Protein AF-A0A1F8F146-F1 (afdb_monomer_lite)

Foldseek 3Di:
DPPVPQFCPCLVCLLVVVVPADAFGWDKDWTSDFPDDDPVRVVSNVVSPWDDKDWDKDAADDDPPDPRDDHRITIIITTTD

InterPro domains:
  IPR029063 S-adenosyl-L-methionine-dependent methyltransferase superfamily [G3DSA:3.40.50.150] (1-81)
  IPR029063 S-adenosyl-L-methionine-dependent methyltransferase superfamily [SSF53335] (8-69)

Organism: NCBI:txid1802673

pLDDT: mean 90.97, std 12.25, range [46.91, 98.38]

Structure (mmCIF, N/CA/C/O backbone):
data_AF-A0A1F8F146-F1
#
_entry.id   AF-A0A1F8F146-F1
#
loop_
_atom_site.group_PDB
_atom_site.id
_atom_site.type_symbol
_atom_site.label_atom_id
_atom_site.label_alt_id
_atom_site.label_comp_id
_atom_site.label_asym_id
_atom_site.label_entity_id
_atom_site.label_seq_id
_atom_site.pdbx_PDB_ins_code
_atom_site.Cartn_x
_atom_site.Cartn_y
_atom_site.Cartn_z
_atom_site.occupancy
_atom_site.B_iso_or_equiv
_atom_site.auth_seq_id
_atom_site.auth_comp_id
_atom_site.auth_asym_id
_atom_site.auth_atom_id
_atom_site.pdbx_PDB_model_num
ATOM 1 N N . MET A 1 1 ? 9.495 16.438 -11.160 1.00 46.91 1 MET A N 1
ATOM 2 C CA . MET A 1 1 ? 9.165 15.793 -9.878 1.00 46.91 1 MET A CA 1
ATOM 3 C C . MET A 1 1 ? 10.461 15.509 -9.153 1.00 46.91 1 MET A C 1
ATOM 5 O O . MET A 1 1 ? 11.369 14.933 -9.751 1.00 46.91 1 MET A O 1
ATOM 9 N N . SER A 1 2 ? 10.600 15.980 -7.921 1.00 48.56 2 SER A N 1
ATOM 10 C CA . SER A 1 2 ? 11.747 15.625 -7.088 1.00 48.56 2 SER A CA 1
ATOM 11 C C . SER A 1 2 ? 11.673 14.136 -6.730 1.00 48.56 2 SER A C 1
ATOM 13 O O . SER A 1 2 ? 10.584 13.570 -6.650 1.00 48.56 2 SER A O 1
ATOM 15 N N . LYS A 1 3 ? 12.813 13.492 -6.445 1.00 52.75 3 LYS A N 1
ATOM 16 C CA . LYS A 1 3 ? 12.845 12.098 -5.949 1.00 52.75 3 LYS A CA 1
ATOM 17 C C . LYS A 1 3 ? 11.972 11.867 -4.701 1.00 52.75 3 LYS A C 1
ATOM 19 O O . LYS A 1 3 ? 11.663 10.726 -4.400 1.00 52.75 3 LYS A O 1
ATOM 24 N N . LYS A 1 4 ? 11.609 12.939 -3.988 1.00 51.28 4 LYS A N 1
ATOM 25 C CA . LYS A 1 4 ? 10.819 12.936 -2.751 1.00 51.28 4 LYS A CA 1
ATOM 26 C C . LYS A 1 4 ? 9.300 12.895 -2.994 1.00 51.28 4 LYS A C 1
ATOM 28 O O . LYS A 1 4 ? 8.551 12.475 -2.121 1.00 51.28 4 LYS A O 1
ATOM 33 N N . GLU A 1 5 ? 8.854 13.342 -4.168 1.00 53.94 5 GLU A N 1
ATOM 34 C CA . GLU A 1 5 ? 7.437 13.318 -4.582 1.00 53.94 5 GLU A CA 1
ATOM 35 C C . GLU A 1 5 ? 7.042 11.957 -5.171 1.00 53.94 5 GLU A C 1
ATOM 37 O O . GLU A 1 5 ? 5.877 11.573 -5.184 1.00 53.94 5 GLU A O 1
ATOM 42 N N . ILE A 1 6 ? 8.029 11.192 -5.637 1.00 59.56 6 ILE A N 1
ATOM 43 C CA . ILE A 1 6 ? 7.823 9.820 -6.085 1.00 59.56 6 ILE A CA 1
ATOM 44 C C . ILE A 1 6 ? 7.524 8.983 -4.829 1.00 59.56 6 ILE A C 1
ATOM 46 O O . ILE A 1 6 ? 8.302 9.017 -3.879 1.00 59.56 6 ILE A O 1
ATOM 50 N N . HIS A 1 7 ? 6.403 8.252 -4.827 1.00 65.00 7 HIS A N 1
ATOM 51 C CA . HIS A 1 7 ? 5.901 7.379 -3.746 1.00 65.00 7 HIS A CA 1
ATOM 52 C C . HIS A 1 7 ? 5.072 8.023 -2.613 1.00 65.00 7 HIS A C 1
ATOM 54 O O . HIS A 1 7 ? 4.560 7.286 -1.774 1.00 65.00 7 HIS A O 1
ATOM 60 N N . SER A 1 8 ? 4.858 9.345 -2.580 1.00 77.19 8 SER A N 1
ATOM 61 C CA . SER A 1 8 ? 4.145 10.013 -1.465 1.00 77.19 8 SER A CA 1
ATOM 62 C C . SER A 1 8 ? 2.728 10.507 -1.785 1.00 77.19 8 SER A C 1
ATOM 64 O O . SER A 1 8 ? 2.019 10.948 -0.881 1.00 77.19 8 SER A O 1
ATOM 66 N N . ASN A 1 9 ? 2.269 10.343 -3.030 1.00 79.06 9 ASN A N 1
ATOM 67 C CA . ASN A 1 9 ? 0.993 10.868 -3.555 1.00 79.06 9 ASN A CA 1
ATOM 68 C C . ASN A 1 9 ? -0.264 10.479 -2.749 1.00 79.06 9 ASN A C 1
ATOM 70 O O . ASN A 1 9 ? -1.309 11.104 -2.884 1.00 79.06 9 ASN A O 1
ATOM 74 N N . HIS A 1 10 ? -0.175 9.435 -1.924 1.00 84.06 10 HIS A N 1
ATOM 75 C CA . HIS A 1 10 ? -1.299 8.874 -1.175 1.00 84.06 10 HIS A CA 1
ATOM 76 C C . HIS A 1 10 ? -1.305 9.275 0.306 1.00 84.06 10 HIS A C 1
ATOM 78 O O . HIS A 1 10 ? -2.308 9.073 0.989 1.00 84.06 10 HIS A O 1
ATOM 84 N N . TYR A 1 11 ? -0.194 9.809 0.825 1.00 91.19 11 TYR A N 1
ATOM 85 C CA . TYR A 1 11 ? 0.020 9.937 2.269 1.00 91.19 11 TYR A CA 1
ATOM 86 C C . TYR A 1 11 ? -0.980 10.879 2.935 1.00 91.19 11 TYR A C 1
ATOM 88 O O . TYR A 1 11 ? -1.447 10.591 4.035 1.00 91.19 11 TYR A O 1
ATOM 96 N N . GLU A 1 12 ? -1.345 11.969 2.262 1.00 92.50 12 GLU A N 1
ATOM 97 C CA . GLU A 1 12 ? -2.307 12.945 2.783 1.00 92.50 12 GLU A CA 1
ATOM 98 C C . GLU A 1 12 ? -3.721 12.367 2.910 1.00 92.50 12 GLU A C 1
ATOM 100 O O . GLU A 1 12 ? -4.496 12.814 3.751 1.00 92.50 12 GLU A O 1
ATOM 105 N N . PHE A 1 13 ? -4.051 11.331 2.131 1.00 95.50 13 PHE A N 1
ATOM 106 C CA . PHE A 1 13 ? -5.374 10.715 2.160 1.00 95.50 13 PHE A CA 1
ATOM 107 C C . PHE A 1 13 ? -5.517 9.613 3.219 1.00 95.50 13 PHE A C 1
ATOM 109 O O . PHE A 1 13 ? -6.638 9.248 3.564 1.00 95.50 13 PHE A O 1
ATOM 116 N N . PHE A 1 14 ? -4.426 9.072 3.774 1.00 96.69 14 PHE A N 1
ATOM 117 C CA . PHE A 1 14 ? -4.515 7.962 4.734 1.00 96.69 14 PHE A CA 1
ATOM 118 C C . PHE A 1 14 ? -5.389 8.265 5.967 1.00 96.69 14 PHE A C 1
ATOM 120 O O . PHE A 1 14 ? -6.207 7.405 6.312 1.00 96.69 14 PHE A O 1
ATOM 127 N N . PRO A 1 15 ? -5.301 9.448 6.614 1.00 98.00 15 PRO A N 1
ATOM 128 C CA . PRO A 1 15 ? -6.174 9.777 7.743 1.00 98.00 15 PRO A CA 1
ATOM 129 C C . PRO A 1 15 ? -7.653 9.835 7.344 1.00 98.00 15 PRO A C 1
ATOM 131 O O . PRO A 1 15 ? -8.516 9.340 8.070 1.00 98.00 15 PRO A O 1
ATOM 134 N N . GLU A 1 16 ? -7.952 10.371 6.157 1.00 98.19 16 GLU A N 1
ATOM 135 C CA . GLU A 1 16 ? -9.318 10.438 5.635 1.00 98.19 16 GLU A CA 1
ATOM 136 C C . GLU A 1 16 ? -9.859 9.052 5.284 1.00 98.19 16 GLU A C 1
ATOM 138 O O . GLU A 1 16 ? -10.997 8.733 5.633 1.00 98.19 16 GLU A O 1
ATOM 143 N N . ALA A 1 17 ? -9.038 8.185 4.686 1.00 97.94 17 ALA A N 1
ATOM 144 C CA . ALA A 1 17 ? -9.395 6.792 4.448 1.00 97.94 17 ALA A CA 1
ATOM 145 C C . ALA A 1 17 ? -9.762 6.093 5.766 1.00 97.94 17 ALA A C 1
ATOM 147 O O . ALA A 1 17 ? -10.822 5.471 5.864 1.00 97.94 17 ALA A O 1
ATOM 148 N N . PHE A 1 18 ? -8.945 6.249 6.814 1.00 98.31 18 PHE A N 1
ATOM 149 C CA . PHE A 1 18 ? -9.251 5.683 8.127 1.00 98.31 18 PHE A CA 1
ATOM 150 C C . PHE A 1 18 ? -10.545 6.263 8.707 1.00 98.31 18 PHE A C 1
ATOM 152 O O . PHE A 1 18 ? -11.388 5.512 9.199 1.00 98.31 18 PHE A O 1
ATOM 159 N N . ARG A 1 19 ? -10.757 7.582 8.627 1.00 98.31 19 ARG A N 1
ATOM 160 C CA . ARG A 1 19 ? -11.974 8.242 9.124 1.00 98.31 19 ARG A CA 1
ATOM 161 C C . ARG A 1 19 ? -13.235 7.715 8.433 1.00 98.31 19 ARG A C 1
ATOM 163 O O . ARG A 1 19 ? -14.217 7.433 9.117 1.00 98.31 19 ARG A O 1
ATOM 170 N N . LEU A 1 20 ? -13.196 7.555 7.111 1.00 98.31 20 LEU A N 1
ATOM 171 C CA . LEU A 1 20 ? -14.355 7.234 6.270 1.00 98.31 20 LEU A CA 1
ATOM 172 C C . LEU A 1 20 ? -14.735 5.747 6.255 1.00 98.31 20 LEU A C 1
ATOM 174 O O . LEU A 1 20 ? -15.909 5.419 6.078 1.00 98.31 20 LEU A O 1
ATOM 178 N N . LEU A 1 21 ? -13.779 4.833 6.434 1.00 98.38 21 LEU A N 1
ATOM 179 C CA . LEU A 1 21 ? -14.068 3.398 6.404 1.00 98.38 21 LEU A CA 1
ATOM 180 C C . LEU A 1 21 ? -14.940 2.971 7.593 1.00 98.38 21 LEU A C 1
ATOM 182 O O . LEU A 1 21 ? -14.766 3.419 8.731 1.00 98.38 21 LEU A O 1
ATOM 186 N N . LYS A 1 22 ? -15.848 2.026 7.342 1.00 98.38 22 LYS A N 1
ATOM 187 C CA . LYS A 1 22 ? -16.512 1.259 8.406 1.00 98.38 22 LYS A CA 1
ATOM 188 C C . LYS A 1 22 ? -15.498 0.322 9.087 1.00 98.38 22 LYS A C 1
ATOM 190 O O . LYS A 1 22 ? -14.476 0.009 8.473 1.00 98.38 22 LYS A O 1
ATOM 195 N N . PRO A 1 23 ? -15.754 -0.151 10.322 1.00 97.56 23 PRO A N 1
ATOM 196 C CA . PRO A 1 23 ? -14.936 -1.200 10.932 1.00 97.56 23 PRO A CA 1
ATOM 197 C C . PRO A 1 23 ? -14.783 -2.399 9.988 1.00 97.56 23 PRO A C 1
ATOM 199 O O . PRO A 1 23 ? -15.765 -2.819 9.376 1.00 97.56 23 PRO A O 1
ATOM 202 N N . SER A 1 24 ? -13.570 -2.943 9.858 1.00 97.06 24 SER A N 1
ATOM 203 C CA . SER A 1 24 ? -13.217 -3.997 8.889 1.00 97.06 24 SER A CA 1
ATOM 204 C C . SER A 1 24 ? -13.326 -3.607 7.405 1.00 97.06 24 SER A C 1
ATOM 206 O O . SER A 1 24 ? -13.181 -4.464 6.535 1.00 97.06 24 SER A O 1
ATOM 208 N N . GLY A 1 25 ? -13.555 -2.329 7.092 1.00 98.12 25 GLY A N 1
ATOM 209 C CA . GLY A 1 25 ? -13.496 -1.815 5.727 1.00 98.12 25 GLY A CA 1
ATOM 210 C C . GLY A 1 25 ? -12.081 -1.917 5.156 1.00 98.12 25 GLY A C 1
ATOM 211 O O . GLY A 1 25 ? -11.102 -1.713 5.875 1.00 98.12 25 GLY A O 1
ATOM 212 N N . VAL A 1 26 ? -11.988 -2.225 3.861 1.00 98.12 26 VAL A N 1
ATOM 213 C CA . VAL A 1 26 ? -10.714 -2.390 3.152 1.00 98.12 26 VAL A CA 1
ATOM 214 C C . VAL A 1 26 ? -10.389 -1.129 2.361 1.00 98.12 26 VAL A C 1
ATOM 216 O O . VAL A 1 26 ? -11.187 -0.674 1.544 1.00 98.12 26 VAL A O 1
ATOM 219 N N . PHE A 1 27 ? -9.187 -0.606 2.570 1.00 97.88 27 PHE A N 1
ATOM 220 C CA . PHE A 1 27 ? -8.560 0.412 1.746 1.00 97.88 27 PHE A CA 1
ATOM 221 C C . P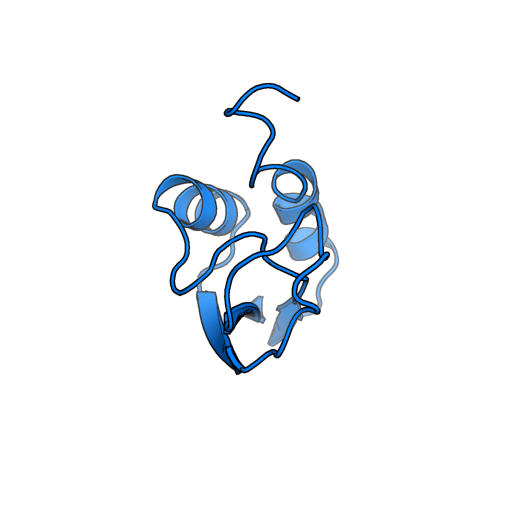HE A 1 27 ? -7.482 -0.218 0.868 1.00 97.88 27 PHE A C 1
ATOM 223 O O . PHE A 1 27 ? -6.599 -0.938 1.340 1.00 97.88 27 PHE A O 1
ATOM 230 N N . THR A 1 28 ? -7.574 0.054 -0.430 1.00 96.75 28 THR A N 1
ATOM 231 C CA . THR A 1 28 ? -6.615 -0.377 -1.445 1.00 96.75 28 THR A CA 1
ATOM 232 C C . THR A 1 28 ? -6.451 0.731 -2.481 1.00 96.75 28 THR A C 1
ATOM 234 O O . THR A 1 28 ? -7.332 1.574 -2.641 1.00 96.75 28 THR A O 1
ATOM 237 N N . TYR A 1 29 ? -5.299 0.761 -3.138 1.00 93.38 29 TYR A N 1
ATOM 238 C CA . TYR 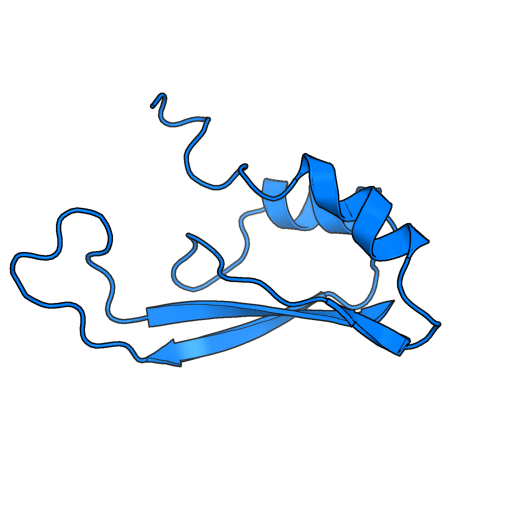A 1 29 ? -4.906 1.754 -4.139 1.00 93.38 29 TYR A CA 1
ATOM 239 C C . TYR A 1 29 ? -3.722 1.196 -4.939 1.00 93.38 29 TYR A C 1
ATOM 241 O O . TYR A 1 29 ? -3.211 0.120 -4.627 1.00 93.38 29 TYR A O 1
ATOM 249 N N . TYR A 1 30 ? -3.277 1.884 -5.987 1.00 86.44 30 TYR A N 1
ATOM 250 C CA . TYR A 1 30 ? -2.043 1.488 -6.665 1.00 86.44 30 TYR A CA 1
ATOM 251 C C . TYR A 1 30 ? -0.839 1.995 -5.855 1.00 86.44 30 TYR A C 1
ATOM 253 O O . TYR A 1 30 ? -0.804 3.161 -5.479 1.00 86.44 30 TYR A O 1
ATOM 261 N N . SER A 1 31 ? 0.145 1.143 -5.557 1.00 85.88 31 SER A N 1
ATOM 262 C CA . SER A 1 31 ? 1.416 1.612 -4.993 1.00 85.88 31 SER A CA 1
ATOM 263 C C . SER A 1 31 ? 2.456 1.739 -6.100 1.00 85.88 31 SER A C 1
ATOM 265 O O . SER A 1 31 ? 2.609 0.833 -6.919 1.00 85.88 31 SER A O 1
ATOM 267 N N . ASP A 1 32 ? 3.223 2.829 -6.070 1.00 84.25 32 ASP A N 1
ATOM 268 C CA . ASP A 1 32 ? 4.406 3.012 -6.918 1.00 84.25 32 ASP A CA 1
ATOM 269 C C . ASP A 1 32 ? 5.599 2.149 -6.445 1.00 84.25 32 ASP A C 1
ATOM 271 O O . ASP A 1 32 ? 6.731 2.308 -6.904 1.00 84.25 32 ASP A O 1
ATOM 275 N N . GLU A 1 33 ? 5.371 1.235 -5.501 1.00 89.06 33 GLU A N 1
ATOM 276 C CA . GLU A 1 33 ? 6.366 0.329 -4.946 1.00 89.06 33 GLU A CA 1
ATOM 277 C C . GLU A 1 33 ? 6.284 -1.064 -5.574 1.00 89.06 33 GLU A C 1
ATOM 279 O O . GLU A 1 33 ? 5.225 -1.585 -5.928 1.00 89.06 33 GLU A O 1
ATOM 284 N N . ILE A 1 34 ? 7.447 -1.701 -5.699 1.00 90.06 34 ILE A N 1
ATOM 285 C CA . ILE A 1 34 ? 7.598 -2.885 -6.549 1.00 90.06 34 ILE A CA 1
ATOM 286 C C . ILE A 1 34 ? 7.296 -4.188 -5.801 1.00 90.06 34 ILE A C 1
ATOM 288 O O . ILE A 1 34 ? 6.662 -5.094 -6.347 1.00 90.06 34 ILE A O 1
ATOM 292 N N . ARG A 1 35 ? 7.787 -4.305 -4.559 1.00 89.62 35 ARG A N 1
ATOM 293 C CA . ARG A 1 35 ? 7.673 -5.532 -3.747 1.00 89.62 35 ARG A CA 1
ATOM 294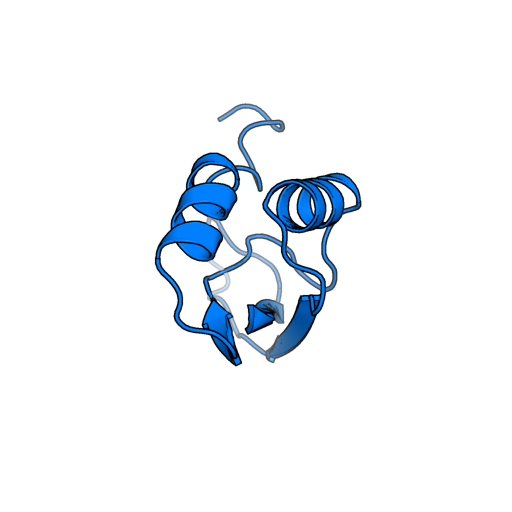 C C . ARG A 1 35 ? 7.256 -5.296 -2.310 1.00 89.62 35 ARG A C 1
ATOM 296 O O . ARG A 1 35 ? 6.644 -6.176 -1.726 1.00 89.62 35 ARG A O 1
ATOM 303 N N . ASN A 1 36 ? 7.620 -4.170 -1.709 1.00 91.69 36 ASN A N 1
ATOM 304 C CA . ASN A 1 36 ? 7.379 -3.906 -0.296 1.00 91.69 36 ASN A CA 1
ATOM 305 C C . ASN A 1 36 ? 7.091 -2.427 -0.076 1.00 91.69 36 ASN A C 1
ATOM 307 O O . ASN A 1 36 ? 7.667 -1.603 -0.779 1.00 91.69 36 ASN A O 1
ATOM 311 N N . PHE A 1 37 ? 6.284 -2.140 0.948 1.00 91.94 37 PHE A N 1
ATOM 312 C CA . PHE A 1 37 ? 6.211 -0.810 1.535 1.00 91.94 37 PHE A CA 1
ATOM 313 C C . PHE A 1 37 ? 7.583 -0.395 2.058 1.00 91.94 37 PHE A C 1
ATOM 315 O O . PHE A 1 37 ? 8.252 -1.162 2.759 1.00 91.94 37 PHE A O 1
ATOM 322 N N . SER A 1 38 ? 7.974 0.829 1.746 1.00 91.88 38 SER A N 1
ATOM 323 C CA . SER A 1 38 ? 9.037 1.548 2.418 1.00 91.88 38 SER A CA 1
ATOM 324 C C . SER A 1 38 ? 8.678 1.751 3.890 1.00 91.88 38 SER A C 1
ATOM 326 O O . SER A 1 38 ? 7.512 1.709 4.299 1.00 91.88 38 SER A O 1
ATOM 328 N N . HIS A 1 39 ? 9.702 1.977 4.712 1.00 92.38 39 HIS A N 1
ATOM 329 C CA . HIS A 1 39 ? 9.501 2.236 6.134 1.00 92.38 39 HIS A CA 1
ATOM 330 C C . HIS A 1 39 ? 8.639 3.487 6.368 1.00 92.38 39 HIS A C 1
ATOM 332 O O . HIS A 1 39 ? 7.752 3.473 7.217 1.00 92.38 39 HIS A O 1
ATOM 338 N N . GLU A 1 40 ? 8.853 4.540 5.574 1.00 92.50 40 GLU A N 1
ATOM 339 C CA . GLU A 1 40 ? 8.071 5.775 5.653 1.00 92.50 40 GLU A CA 1
ATOM 340 C C . GLU A 1 40 ? 6.600 5.541 5.302 1.00 92.50 40 GLU A C 1
ATOM 342 O O . GLU A 1 40 ? 5.724 5.940 6.067 1.00 92.50 40 GLU A O 1
ATOM 347 N N . HIS A 1 41 ? 6.320 4.842 4.199 1.00 93.69 41 HIS A N 1
ATOM 348 C CA . HIS A 1 41 ? 4.954 4.519 3.786 1.00 93.69 41 HIS A CA 1
ATOM 349 C C . HIS A 1 41 ? 4.209 3.759 4.884 1.00 93.69 41 HIS A C 1
ATOM 351 O O . HIS A 1 41 ? 3.083 4.111 5.242 1.00 93.69 41 HIS A O 1
ATOM 357 N N . ARG A 1 42 ? 4.850 2.732 5.455 1.00 95.25 42 ARG A N 1
ATOM 358 C CA . ARG A 1 42 ? 4.270 1.954 6.553 1.00 95.25 42 ARG A CA 1
ATOM 359 C C . ARG A 1 42 ? 3.999 2.824 7.781 1.00 95.25 42 ARG A C 1
ATOM 361 O O . ARG A 1 42 ? 2.896 2.771 8.314 1.00 95.25 42 ARG A O 1
ATOM 368 N N . ASN A 1 43 ? 4.958 3.660 8.175 1.00 95.94 43 ASN A N 1
ATOM 369 C CA . ASN A 1 43 ? 4.803 4.580 9.301 1.00 95.94 43 ASN A CA 1
ATOM 370 C C . ASN A 1 43 ? 3.625 5.550 9.078 1.00 95.94 43 ASN A C 1
ATOM 372 O O . ASN A 1 43 ? 2.809 5.755 9.968 1.00 95.94 43 ASN A O 1
ATOM 376 N N . LYS A 1 44 ? 3.448 6.087 7.864 1.00 96.25 44 LYS A N 1
ATOM 377 C CA . LYS A 1 44 ? 2.309 6.966 7.542 1.00 96.25 44 LYS A CA 1
ATOM 378 C C . LYS A 1 44 ? 0.953 6.273 7.697 1.00 96.25 44 LYS A C 1
ATOM 380 O O . LYS A 1 44 ? 0.018 6.895 8.195 1.00 96.25 44 LYS A O 1
ATOM 385 N N . LEU A 1 45 ? 0.838 5.005 7.305 1.00 97.00 45 LEU A N 1
ATOM 386 C CA . LEU A 1 45 ? -0.381 4.214 7.512 1.00 97.00 45 LEU A CA 1
ATOM 387 C C . LEU A 1 45 ? -0.653 3.948 8.997 1.00 97.00 45 LEU A C 1
ATOM 389 O O . LEU A 1 45 ? -1.794 4.067 9.444 1.00 97.00 45 LEU A O 1
ATOM 393 N N . GLU A 1 46 ? 0.391 3.617 9.757 1.00 98.06 46 GLU A N 1
ATOM 394 C CA . GLU A 1 46 ? 0.302 3.379 11.202 1.00 98.06 46 GLU A CA 1
ATOM 395 C C . GLU A 1 46 ? -0.101 4.663 11.949 1.00 98.06 46 GLU A C 1
ATOM 397 O O . GLU A 1 46 ? -1.014 4.630 12.776 1.00 98.06 46 GLU A O 1
ATOM 402 N N . LEU A 1 47 ? 0.482 5.815 11.593 1.00 98.06 47 LEU A N 1
ATOM 403 C CA . LEU A 1 47 ? 0.114 7.133 12.127 1.00 98.06 47 LEU A CA 1
ATOM 404 C C . LEU A 1 47 ? -1.326 7.540 11.786 1.00 98.06 47 LEU A C 1
ATOM 406 O O . LEU A 1 47 ? -1.966 8.224 12.581 1.00 98.06 47 LEU A O 1
ATOM 410 N N . ALA A 1 48 ? -1.853 7.112 10.635 1.00 97.81 48 ALA A N 1
ATOM 411 C CA . ALA A 1 48 ? -3.254 7.326 10.270 1.00 97.81 48 ALA A CA 1
ATOM 412 C C . ALA A 1 48 ? -4.238 6.453 11.077 1.00 97.81 48 ALA A C 1
ATOM 414 O O . ALA A 1 48 ? -5.442 6.696 11.034 1.00 97.81 48 ALA A O 1
ATOM 415 N N . GLY A 1 49 ? -3.743 5.455 11.819 1.00 98.06 49 GLY A N 1
ATOM 416 C CA . GLY A 1 49 ? -4.532 4.592 12.701 1.00 98.06 49 GLY A CA 1
ATOM 417 C C . GLY A 1 49 ? -4.687 3.148 12.221 1.00 98.06 49 GLY A C 1
ATOM 418 O O . GLY A 1 49 ? -5.246 2.323 12.949 1.00 98.06 49 GLY A O 1
ATOM 419 N N . PHE A 1 50 ? -4.183 2.798 11.033 1.00 98.31 50 PHE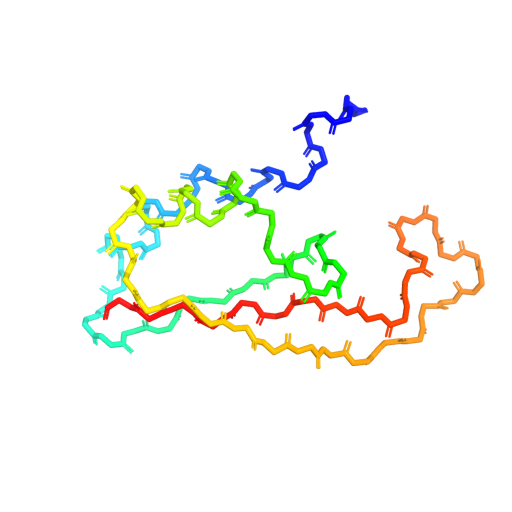 A N 1
ATOM 420 C CA . PHE A 1 50 ? -4.275 1.432 10.521 1.00 98.31 50 PHE A CA 1
ATOM 421 C C . PHE A 1 50 ? -3.312 0.493 11.253 1.00 98.31 50 PHE A C 1
ATOM 423 O O . PHE A 1 50 ? -2.120 0.762 11.368 1.00 98.31 50 PHE A O 1
ATOM 430 N N . LYS A 1 51 ? -3.825 -0.657 11.705 1.00 97.12 51 LYS A N 1
ATOM 431 C CA . LYS A 1 51 ? -3.024 -1.701 12.378 1.00 97.12 51 LYS A CA 1
ATOM 432 C C . LYS A 1 51 ? -2.862 -2.967 11.540 1.00 97.12 51 LYS A C 1
ATOM 434 O O . LYS A 1 51 ? -1.899 -3.708 11.713 1.00 97.12 51 LYS A O 1
ATOM 439 N N . LYS A 1 52 ? -3.811 -3.228 10.640 1.00 98.00 52 LYS A N 1
ATOM 440 C CA . LYS A 1 52 ? -3.815 -4.384 9.741 1.00 98.00 52 LYS A CA 1
ATOM 441 C C . LYS A 1 52 ? -3.382 -3.928 8.352 1.00 98.00 52 LYS A C 1
ATOM 443 O O . LYS A 1 52 ? -4.213 -3.533 7.539 1.00 98.00 52 LYS A O 1
ATOM 448 N N . ILE A 1 53 ? -2.071 -3.941 8.126 1.00 97.81 53 ILE A N 1
ATOM 449 C CA . ILE A 1 53 ? -1.441 -3.513 6.875 1.00 97.81 53 ILE A CA 1
ATOM 450 C C . ILE A 1 53 ? -0.826 -4.743 6.218 1.00 97.81 53 ILE A C 1
ATOM 452 O O 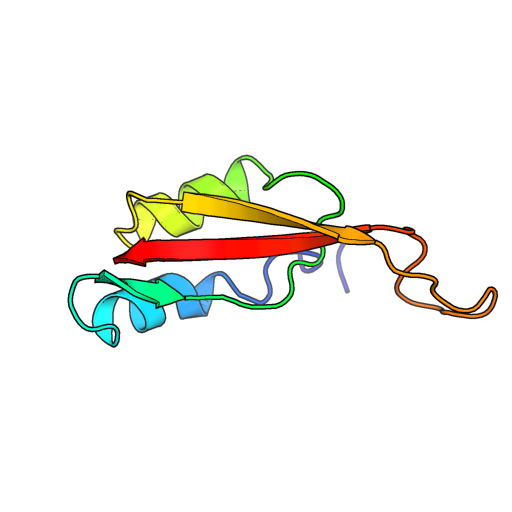. ILE A 1 53 ? 0.180 -5.269 6.694 1.00 97.81 53 ILE A O 1
ATOM 456 N N . ASP A 1 54 ? -1.427 -5.182 5.123 1.00 97.12 54 ASP A N 1
ATOM 457 C CA . ASP A 1 54 ? -0.927 -6.274 4.301 1.00 97.12 54 ASP A CA 1
ATOM 458 C C . ASP A 1 54 ? -0.802 -5.818 2.841 1.00 97.12 54 ASP A C 1
ATOM 460 O O . ASP A 1 54 ? -1.111 -4.676 2.477 1.00 97.12 54 ASP A O 1
ATOM 464 N N . LYS A 1 55 ? -0.296 -6.696 1.985 1.00 96.38 55 LYS A N 1
ATOM 465 C CA . LYS A 1 55 ? -0.153 -6.454 0.559 1.00 96.38 55 LYS A CA 1
ATOM 466 C C . LYS A 1 55 ? -0.201 -7.746 -0.236 1.00 96.38 55 LYS A C 1
ATOM 468 O O . LYS A 1 55 ? 0.172 -8.819 0.228 1.00 96.38 55 LYS A O 1
ATOM 473 N N . ARG A 1 56 ? -0.546 -7.609 -1.508 1.00 96.12 56 ARG A N 1
ATOM 474 C CA . ARG A 1 56 ? -0.323 -8.634 -2.527 1.00 96.12 56 ARG A CA 1
ATOM 475 C C . ARG A 1 56 ? 0.613 -8.112 -3.596 1.00 96.12 56 ARG A C 1
ATOM 477 O O . ARG A 1 56 ? 0.672 -6.915 -3.853 1.00 96.12 56 ARG A O 1
ATOM 484 N N . ILE A 1 57 ? 1.333 -9.030 -4.227 1.00 95.88 57 ILE A N 1
ATOM 485 C CA . ILE A 1 57 ? 2.165 -8.727 -5.387 1.00 95.88 57 ILE A CA 1
ATOM 486 C C . ILE A 1 57 ? 1.431 -9.203 -6.628 1.00 95.88 57 ILE A C 1
ATOM 488 O O . ILE A 1 57 ? 1.085 -10.379 -6.734 1.00 95.88 57 ILE A O 1
ATOM 492 N N . CYS A 1 58 ? 1.195 -8.283 -7.555 1.00 93.62 58 CYS A N 1
ATOM 493 C CA . CYS A 1 58 ? 0.623 -8.579 -8.857 1.00 93.62 58 CYS A CA 1
ATOM 494 C C . CYS A 1 58 ? 1.731 -8.606 -9.906 1.00 93.62 58 CYS A C 1
ATOM 496 O O . CYS A 1 58 ? 2.579 -7.715 -9.913 1.00 93.62 58 CYS A O 1
ATOM 498 N N . GLN A 1 59 ? 1.723 -9.614 -10.777 1.00 96.06 59 GLN A N 1
ATOM 499 C CA . GLN A 1 59 ? 2.593 -9.649 -11.951 1.00 96.06 59 GLN A CA 1
ATOM 500 C C . GLN A 1 59 ? 1.976 -8.792 -13.057 1.00 96.06 59 GLN A C 1
ATOM 502 O O . GLN A 1 59 ? 0.785 -8.901 -13.342 1.00 96.06 59 GLN A O 1
ATOM 507 N N . VAL A 1 60 ? 2.790 -7.961 -13.692 1.00 94.50 60 VAL A N 1
ATOM 508 C CA . VAL A 1 60 ? 2.407 -7.097 -14.810 1.00 94.50 60 VAL A CA 1
ATOM 509 C C . VAL A 1 60 ? 3.451 -7.188 -15.916 1.00 94.50 60 VAL A C 1
ATOM 511 O O . VAL A 1 60 ? 4.609 -7.514 -15.669 1.00 94.50 60 VAL A O 1
ATOM 514 N N . ASN A 1 61 ? 3.051 -6.883 -17.146 1.00 96.69 61 ASN A N 1
ATOM 515 C CA . ASN A 1 61 ? 3.945 -6.887 -18.301 1.00 96.69 61 ASN A CA 1
ATOM 516 C C . ASN A 1 61 ? 3.891 -5.517 -18.992 1.00 96.69 61 ASN A C 1
ATOM 518 O O . ASN A 1 61 ? 3.158 -5.365 -19.972 1.00 96.69 61 ASN A O 1
ATOM 522 N N . PRO A 1 62 ? 4.572 -4.487 -18.450 1.00 95.00 62 PRO A N 1
ATOM 523 C CA . PRO A 1 62 ? 4.569 -3.176 -19.078 1.00 95.00 62 PRO A CA 1
ATOM 524 C C . PRO A 1 62 ? 5.223 -3.253 -20.470 1.00 95.00 62 PRO A C 1
ATOM 526 O O . PRO A 1 62 ? 6.219 -3.963 -20.639 1.00 95.00 62 PRO A O 1
ATOM 529 N N . PRO A 1 63 ? 4.717 -2.500 -21.463 1.00 96.94 63 PRO A N 1
ATOM 530 C CA . PRO A 1 63 ? 5.367 -2.394 -22.765 1.00 96.94 63 PRO A CA 1
ATOM 531 C C . PRO A 1 63 ? 6.818 -1.911 -22.643 1.00 96.94 63 PRO A C 1
ATOM 533 O O . PRO A 1 63 ? 7.157 -1.154 -21.726 1.00 96.94 63 PRO A O 1
ATOM 536 N N . LYS A 1 64 ? 7.684 -2.297 -23.588 1.00 94.50 64 LYS A N 1
ATOM 537 C CA . LYS A 1 64 ? 9.118 -1.933 -23.569 1.00 94.50 64 LYS A CA 1
ATOM 538 C C . LYS A 1 64 ? 9.315 -0.411 -23.523 1.00 94.50 64 LYS A C 1
ATOM 540 O O . LYS A 1 64 ? 10.195 0.102 -22.824 1.00 94.50 64 LYS A O 1
ATOM 545 N N . GLU A 1 65 ? 8.446 0.310 -24.217 1.00 96.94 65 GLU A N 1
ATOM 546 C CA . GLU A 1 65 ? 8.390 1.762 -24.342 1.00 96.94 65 GLU A CA 1
ATOM 547 C C . GLU A 1 65 ? 7.692 2.476 -23.171 1.00 96.94 65 GLU A C 1
ATOM 549 O O . GLU A 1 65 ? 7.678 3.708 -23.143 1.00 96.94 65 GLU A O 1
ATOM 554 N N . CYS A 1 66 ? 7.162 1.750 -22.173 1.00 94.38 66 CYS A N 1
ATOM 555 C CA . CYS A 1 66 ? 6.505 2.349 -21.008 1.00 94.38 66 CYS A CA 1
ATOM 556 C C . CYS A 1 66 ? 7.459 3.307 -20.284 1.00 94.38 66 CYS A C 1
ATOM 558 O O . CYS A 1 66 ? 8.524 2.901 -19.819 1.00 94.38 66 CYS A O 1
ATOM 560 N N . ARG A 1 67 ? 7.110 4.593 -20.207 1.00 93.25 67 ARG A N 1
ATOM 561 C CA . ARG A 1 67 ? 8.035 5.639 -19.735 1.00 93.25 67 ARG A CA 1
ATOM 562 C C . ARG A 1 67 ? 8.131 5.743 -18.215 1.00 93.25 67 ARG A C 1
ATOM 564 O O . ARG A 1 67 ? 9.132 6.246 -17.721 1.00 93.25 67 ARG A O 1
ATOM 571 N N . TYR A 1 68 ? 7.112 5.280 -17.494 1.00 88.19 68 TYR A N 1
ATOM 572 C CA . TYR A 1 68 ? 6.946 5.548 -16.062 1.00 88.19 68 TYR A CA 1
ATOM 573 C C . TYR A 1 68 ? 6.955 4.291 -15.182 1.00 88.19 68 TYR A C 1
ATOM 575 O O . TYR A 1 68 ? 7.138 4.405 -13.976 1.00 88.19 68 TYR A O 1
ATOM 583 N N . TRP A 1 69 ? 6.809 3.094 -15.762 1.00 91.44 69 TRP A N 1
ATOM 584 C CA . TRP A 1 69 ? 6.853 1.836 -15.017 1.00 91.44 69 TRP A CA 1
ATOM 585 C C . TRP A 1 69 ? 7.679 0.786 -15.754 1.00 91.44 69 TRP A C 1
ATOM 587 O O . TRP A 1 69 ? 7.337 0.377 -16.862 1.00 91.44 69 TRP A O 1
ATOM 597 N N . LYS A 1 70 ? 8.782 0.349 -15.139 1.00 91.88 70 LYS A N 1
ATOM 598 C CA . LYS A 1 70 ? 9.721 -0.623 -15.729 1.00 91.88 70 LYS A CA 1
ATOM 599 C C . LYS A 1 70 ? 9.731 -1.982 -15.027 1.00 91.88 70 L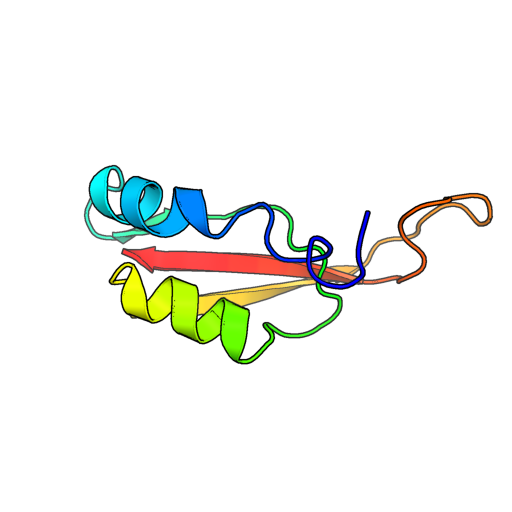YS A C 1
ATOM 601 O O . LYS A 1 70 ? 10.407 -2.893 -15.491 1.00 91.88 70 LYS A O 1
ATOM 606 N N . SER A 1 71 ? 9.003 -2.124 -13.920 1.00 93.44 71 SER A N 1
ATOM 607 C CA . SER A 1 71 ? 8.935 -3.376 -13.168 1.00 93.44 71 SER A CA 1
ATOM 608 C C . SER A 1 71 ? 7.872 -4.324 -13.723 1.00 93.44 71 SER A C 1
ATOM 610 O O . SER A 1 71 ? 6.818 -3.888 -14.179 1.00 93.44 71 SER A O 1
ATOM 612 N N . ASN A 1 72 ? 8.111 -5.629 -13.599 1.00 95.50 72 ASN A N 1
ATOM 613 C CA . ASN A 1 72 ? 7.129 -6.675 -13.878 1.00 95.50 72 ASN A CA 1
ATOM 614 C C . ASN A 1 72 ? 6.218 -6.996 -12.680 1.00 95.50 72 ASN A C 1
ATOM 616 O O . ASN A 1 72 ? 5.426 -7.932 -12.740 1.00 95.50 72 ASN A O 1
ATOM 620 N N . THR A 1 73 ? 6.320 -6.246 -11.584 1.00 94.69 73 THR A N 1
ATOM 621 C CA . THR A 1 73 ? 5.431 -6.394 -10.429 1.00 94.69 73 THR A CA 1
ATOM 622 C C . THR A 1 73 ? 4.916 -5.063 -9.925 1.00 94.69 73 THR A C 1
ATOM 624 O O . THR A 1 73 ? 5.623 -4.065 -10.038 1.00 94.69 73 THR A O 1
ATOM 627 N N . ILE A 1 74 ? 3.723 -5.080 -9.327 1.00 93.19 74 ILE A N 1
ATOM 628 C CA . ILE A 1 74 ? 3.104 -3.967 -8.593 1.00 93.19 74 ILE A CA 1
ATOM 629 C C . ILE A 1 74 ? 2.685 -4.461 -7.204 1.00 93.19 74 ILE A C 1
ATOM 631 O O . ILE A 1 74 ? 2.175 -5.579 -7.063 1.00 93.19 74 ILE A O 1
ATOM 635 N N . VAL A 1 75 ? 2.875 -3.625 -6.182 1.00 94.19 75 VAL A N 1
ATOM 636 C CA . VAL A 1 75 ? 2.313 -3.836 -4.842 1.00 94.19 75 VAL A CA 1
ATOM 637 C C . VAL A 1 75 ? 0.855 -3.372 -4.808 1.00 94.19 75 VAL A C 1
ATOM 639 O O . VAL A 1 75 ? 0.549 -2.226 -5.124 1.00 94.19 75 VAL A O 1
ATOM 642 N N . ILE A 1 76 ? -0.037 -4.256 -4.361 1.00 95.00 76 ILE A N 1
ATOM 643 C CA . ILE A 1 76 ? -1.444 -3.965 -4.074 1.00 95.00 76 ILE A CA 1
ATOM 644 C C . ILE A 1 76 ? -1.621 -3.947 -2.550 1.00 95.00 76 ILE A C 1
ATOM 646 O O . ILE A 1 76 ? -1.592 -5.017 -1.936 1.00 95.00 76 ILE A O 1
ATOM 650 N N . PRO A 1 77 ? -1.797 -2.778 -1.918 1.00 96.44 77 PRO A N 1
ATOM 651 C CA . PRO A 1 77 ? -2.084 -2.668 -0.494 1.00 96.44 77 PRO A CA 1
ATOM 652 C C . PRO A 1 77 ? -3.420 -3.316 -0.135 1.00 96.44 77 PRO A C 1
ATOM 654 O O . PRO A 1 77 ? -4.411 -3.154 -0.847 1.00 96.44 77 PRO A O 1
ATOM 657 N N . ILE A 1 78 ? -3.454 -4.017 0.993 1.00 97.62 78 ILE A N 1
ATOM 658 C CA . ILE A 1 78 ? -4.675 -4.529 1.615 1.00 97.62 78 ILE A CA 1
ATOM 659 C C . ILE A 1 78 ? -4.670 -4.021 3.047 1.00 97.62 78 ILE A C 1
ATOM 661 O O . ILE A 1 78 ? -3.996 -4.573 3.916 1.00 97.62 78 ILE A O 1
ATOM 665 N N . ILE A 1 79 ? -5.384 -2.925 3.278 1.00 98.19 79 ILE A N 1
ATOM 666 C CA . ILE A 1 79 ? -5.344 -2.217 4.553 1.00 98.19 79 ILE A CA 1
ATOM 667 C C . ILE A 1 79 ? -6.725 -2.260 5.178 1.00 98.19 79 ILE A C 1
ATOM 669 O O . ILE A 1 79 ? -7.695 -1.822 4.569 1.00 98.19 79 ILE A O 1
ATOM 673 N N . ILE A 1 80 ? -6.822 -2.810 6.383 1.00 98.25 80 ILE A N 1
ATOM 674 C CA . ILE A 1 80 ? -8.096 -3.001 7.077 1.00 98.25 80 ILE A CA 1
ATOM 675 C C . ILE A 1 80 ? -8.168 -2.036 8.262 1.00 98.25 80 ILE A C 1
ATOM 677 O O . ILE A 1 80 ? -7.221 -1.963 9.053 1.00 98.25 80 ILE A O 1
ATOM 681 N N . LYS A 1 81 ? -9.295 -1.323 8.383 1.00 97.50 81 LYS A N 1
ATOM 682 C CA . LYS A 1 81 ? -9.631 -0.523 9.571 1.00 97.50 81 LYS A CA 1
ATOM 683 C C . LYS A 1 81 ? -9.970 -1.403 10.772 1.00 97.50 81 LYS A C 1
ATOM 685 O O . LYS A 1 81 ? -10.884 -2.255 10.643 1.00 97.50 81 LYS A O 1
#

Radius of gyration: 13.59 Å; chains: 1; bounding box: 29×25×37 Å

Secondary structure (DSSP, 8-state):
--TTTTT-TTGGGHHHHHHHSPTT-EE----S-SSS--HHHHHHHHHTT--EEEEEEEE----TT-SS---SEEEEEEEE-

Sequence (81 aa):
MSKKEIHSNHYEFFPEAFRLLKPSGVFTYYSDEIRNFSHEHRNKLELAGFKKIDKRICQVNPPKECRYWKSNTIVIPIIIK